Protein AF-A0A382BYQ4-F1 (afdb_monomer_lite)

Organism: NCBI:txid408172

Radius of gyration: 17.74 Å; chains: 1; bounding box: 42×30×45 Å

Secondary structure (DSSP, 8-state):
-----S-BPPPBTTB-SEEE-TTSS-EEE-BPPPTT-TT------PPPSHHHHHHHHSPP-

Sequence (61 aa):
EVLFEGSYLPSVGVVRPYDLTRDGERFLMSKSGGAGEAGGSPQITVVLNWFEELMERVPVP

pLDDT: mean 80.39, std 12.6, range [48.34, 94.19]

Foldseek 3Di:
DDPDDAAFDDDDVPRDQKDADPVRPDIDTHHDDDPVNPDDDPDDDDDPPVVVVCPVPDDDD

Structure (mmCIF, N/CA/C/O backbone):
data_AF-A0A382BYQ4-F1
#
_entry.id   AF-A0A382BYQ4-F1
#
loop_
_atom_site.group_PDB
_atom_site.id
_atom_site.type_symbol
_atom_site.label_atom_id
_atom_site.label_alt_id
_atom_site.label_comp_id
_atom_site.label_asym_id
_atom_site.label_entity_id
_atom_site.label_seq_id
_atom_site.pdbx_PDB_ins_code
_atom_site.Cartn_x
_atom_site.Cartn_y
_atom_site.Cartn_z
_atom_site.occupancy
_atom_site.B_iso_or_equiv
_atom_site.auth_seq_id
_atom_site.auth_comp_id
_atom_site.auth_asym_id
_atom_site.auth_atom_id
_atom_site.pdbx_PDB_model_num
ATOM 1 N N . GLU A 1 1 ? 7.721 -17.691 -16.765 1.00 84.19 1 GLU A N 1
ATOM 2 C CA . GLU A 1 1 ? 6.273 -17.418 -16.755 1.00 84.19 1 GLU A CA 1
ATOM 3 C C . GLU A 1 1 ? 6.068 -15.994 -16.267 1.00 84.19 1 GLU A C 1
ATOM 5 O O . GLU A 1 1 ? 6.767 -15.589 -15.343 1.00 84.19 1 GLU A O 1
ATOM 10 N N . VAL A 1 2 ? 5.230 -15.211 -16.943 1.00 82.44 2 VAL A N 1
ATOM 11 C CA . VAL A 1 2 ? 4.901 -13.845 -16.517 1.00 82.44 2 VAL A CA 1
ATOM 12 C C . VAL A 1 2 ? 3.747 -13.942 -15.525 1.00 82.44 2 VAL A C 1
ATOM 14 O O . VAL A 1 2 ? 2.733 -14.547 -15.845 1.00 82.44 2 VAL A O 1
ATOM 17 N N . LEU A 1 3 ? 3.909 -13.374 -14.325 1.00 81.25 3 LEU A N 1
ATOM 18 C CA . LEU A 1 3 ? 2.859 -13.400 -13.298 1.00 81.25 3 LEU A CA 1
ATOM 19 C C . LEU A 1 3 ? 1.828 -12.282 -13.498 1.00 81.25 3 LEU A C 1
ATOM 21 O O . LEU A 1 3 ? 0.644 -12.483 -13.246 1.00 81.25 3 LEU A O 1
ATOM 25 N N . PHE A 1 4 ? 2.276 -11.103 -13.946 1.00 81.25 4 PHE A N 1
ATOM 26 C CA . PHE A 1 4 ? 1.429 -9.922 -14.109 1.00 81.25 4 PHE A CA 1
ATOM 27 C C . PHE A 1 4 ? 1.904 -9.049 -15.276 1.00 81.25 4 PHE A C 1
ATOM 29 O O . PHE A 1 4 ? 3.104 -8.823 -15.438 1.00 81.25 4 PHE A O 1
ATOM 36 N N . GLU A 1 5 ? 0.956 -8.504 -16.037 1.00 82.56 5 GLU A N 1
ATOM 37 C CA . GLU A 1 5 ? 1.191 -7.565 -17.140 1.00 82.56 5 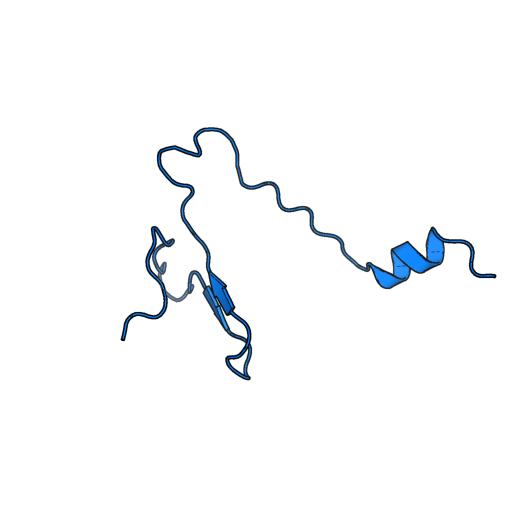GLU A CA 1
ATOM 38 C C . GLU A 1 5 ? 0.462 -6.236 -16.870 1.00 82.56 5 GLU A C 1
ATOM 40 O O . GLU A 1 5 ? -0.653 -6.223 -16.341 1.00 82.56 5 GLU A O 1
ATOM 45 N N . GLY A 1 6 ? 1.079 -5.095 -17.207 1.00 79.56 6 GLY A N 1
ATOM 46 C CA . GLY A 1 6 ? 0.459 -3.778 -17.018 1.00 79.56 6 GLY A CA 1
ATOM 47 C C . GLY A 1 6 ? 1.424 -2.587 -17.021 1.00 79.56 6 GLY A C 1
ATOM 48 O O . GLY A 1 6 ? 2.642 -2.745 -17.068 1.00 79.56 6 GLY A O 1
ATOM 49 N N . SER A 1 7 ? 0.857 -1.375 -16.956 1.00 77.75 7 SER A N 1
ATOM 50 C CA . SER A 1 7 ? 1.602 -0.113 -16.831 1.00 77.75 7 SER A CA 1
ATOM 51 C C . SER A 1 7 ? 1.936 0.160 -15.359 1.00 77.75 7 SER A C 1
ATOM 53 O O . SER A 1 7 ? 1.151 0.743 -14.609 1.00 77.75 7 SER A O 1
ATOM 55 N N . TYR A 1 8 ? 3.087 -0.344 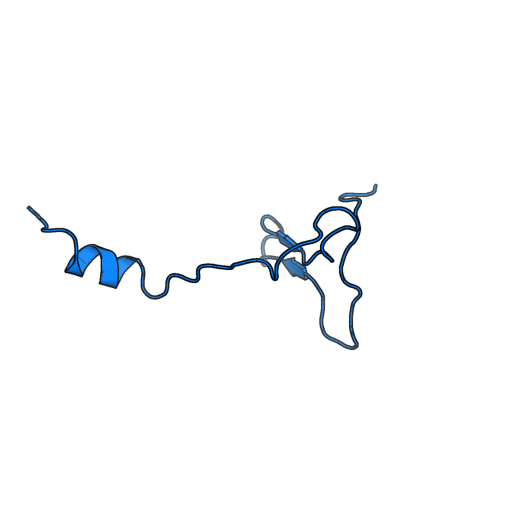-14.925 1.00 81.31 8 TYR A N 1
ATOM 56 C CA . TYR A 1 8 ? 3.577 -0.186 -13.557 1.00 81.31 8 TYR A CA 1
ATOM 57 C C . TYR A 1 8 ? 4.476 1.035 -13.419 1.00 81.31 8 TYR A C 1
ATOM 59 O O . TYR A 1 8 ? 5.180 1.406 -14.361 1.00 81.31 8 TYR A O 1
ATOM 67 N N . LEU A 1 9 ? 4.486 1.631 -12.223 1.00 83.12 9 LEU A N 1
ATOM 68 C CA . LEU A 1 9 ? 5.489 2.645 -11.918 1.00 83.12 9 LEU A CA 1
ATOM 69 C C . LEU A 1 9 ? 6.884 2.005 -11.978 1.00 83.12 9 LEU A C 1
ATOM 71 O O . LEU A 1 9 ? 7.049 0.877 -11.509 1.00 83.12 9 LEU A O 1
ATOM 75 N N . PRO A 1 10 ? 7.892 2.689 -12.542 1.00 82.62 10 PRO A N 1
ATOM 76 C CA . PRO A 1 10 ? 9.254 2.181 -12.550 1.00 82.62 10 PRO A CA 1
ATOM 77 C C . PRO A 1 10 ? 9.866 2.245 -11.146 1.00 82.62 10 PRO A C 1
ATOM 79 O O . PRO A 1 10 ? 9.505 3.092 -10.328 1.00 82.62 10 PRO A O 1
ATOM 82 N N . SER A 1 11 ? 10.844 1.381 -10.878 1.00 85.25 11 SER A N 1
ATOM 83 C CA . SER A 1 11 ? 11.704 1.532 -9.702 1.00 85.25 11 SER A CA 1
ATOM 84 C C . SER A 1 11 ? 12.526 2.816 -9.815 1.00 85.25 11 SER A C 1
ATOM 86 O O . SER A 1 11 ? 13.137 3.075 -10.852 1.00 85.25 11 SER A O 1
ATOM 88 N N . VAL A 1 12 ? 12.574 3.599 -8.736 1.00 83.00 12 VAL A N 1
ATOM 89 C CA . VAL A 1 12 ? 13.357 4.841 -8.665 1.00 83.00 12 VAL A CA 1
ATOM 90 C C . VAL A 1 12 ? 14.442 4.664 -7.607 1.00 83.00 12 VAL A C 1
ATOM 92 O O . VAL A 1 12 ? 14.176 4.669 -6.405 1.00 83.00 12 VAL A O 1
ATOM 95 N N . GLY A 1 13 ? 15.684 4.465 -8.054 1.00 84.81 13 GLY A N 1
ATOM 96 C CA . GLY A 1 13 ? 16.807 4.152 -7.167 1.00 84.81 13 GLY A CA 1
ATOM 97 C C . GLY A 1 13 ? 16.579 2.845 -6.399 1.00 84.81 13 GLY A C 1
ATOM 98 O O . GLY A 1 13 ? 16.356 1.799 -7.003 1.00 84.81 13 GLY A O 1
ATOM 99 N N . VAL A 1 14 ? 16.629 2.909 -5.065 1.00 82.38 14 VAL A N 1
ATOM 100 C CA . VAL A 1 14 ? 16.371 1.759 -4.172 1.00 82.38 14 VAL A CA 1
ATOM 101 C C . VAL A 1 14 ? 14.889 1.570 -3.826 1.00 82.38 14 VAL A C 1
ATOM 103 O O . VAL A 1 14 ? 14.534 0.592 -3.170 1.00 82.38 14 VAL A O 1
ATOM 106 N N . VAL A 1 15 ? 14.015 2.489 -4.246 1.00 82.88 15 VAL A N 1
ATOM 107 C CA . VAL A 1 15 ? 12.581 2.416 -3.954 1.00 82.88 15 VAL A CA 1
ATOM 108 C C . VAL A 1 15 ? 11.919 1.472 -4.947 1.00 82.88 15 VAL A C 1
ATOM 110 O O . VAL A 1 15 ? 11.934 1.701 -6.160 1.00 82.88 15 VAL A O 1
ATOM 113 N N . ARG A 1 16 ? 11.324 0.403 -4.417 1.00 87.25 16 ARG A N 1
ATOM 114 C CA . ARG A 1 16 ? 10.538 -0.547 -5.202 1.00 87.25 16 ARG A CA 1
ATOM 115 C C . ARG A 1 16 ? 9.089 -0.056 -5.284 1.00 87.25 16 ARG A C 1
ATOM 117 O O . ARG A 1 16 ? 8.532 0.318 -4.256 1.00 87.25 16 ARG A O 1
ATOM 124 N N . PRO A 1 17 ? 8.453 -0.092 -6.465 1.00 86.62 17 PRO A N 1
ATOM 125 C CA . PRO A 1 17 ? 7.059 0.305 -6.662 1.00 86.62 17 PRO A CA 1
ATOM 126 C C . PRO A 1 17 ? 6.092 -0.822 -6.259 1.00 86.62 17 PRO A C 1
ATOM 128 O O . PRO A 1 17 ? 4.991 -0.929 -6.792 1.00 86.62 17 PRO A O 1
ATOM 131 N N . TYR A 1 18 ? 6.534 -1.717 -5.380 1.00 88.12 18 TYR A N 1
ATOM 132 C CA . TYR A 1 18 ? 5.789 -2.876 -4.930 1.00 88.12 18 TYR A CA 1
ATOM 133 C C . TYR A 1 18 ? 6.280 -3.325 -3.555 1.00 88.12 18 TYR A C 1
ATOM 135 O O . TYR A 1 18 ? 7.433 -3.070 -3.189 1.00 88.12 18 TYR A O 1
ATOM 143 N N . ASP A 1 19 ? 5.422 -4.044 -2.839 1.00 89.19 19 ASP A N 1
ATOM 144 C CA . ASP A 1 19 ? 5.764 -4.705 -1.583 1.00 89.19 19 ASP A CA 1
ATOM 145 C C . ASP A 1 19 ? 5.195 -6.128 -1.534 1.00 89.19 19 ASP A C 1
ATOM 147 O O . ASP A 1 19 ? 4.184 -6.435 -2.169 1.00 89.19 19 ASP A O 1
ATOM 151 N N . LEU A 1 20 ? 5.876 -6.999 -0.797 1.00 90.25 20 LEU A N 1
ATOM 152 C CA . LEU A 1 20 ? 5.582 -8.422 -0.657 1.00 90.25 20 LEU A CA 1
ATOM 153 C C . LEU A 1 20 ? 5.553 -8.767 0.825 1.00 90.25 20 LEU A C 1
ATOM 155 O O . LEU A 1 20 ? 6.485 -8.446 1.567 1.00 90.25 20 LEU A O 1
ATOM 159 N N . THR A 1 21 ? 4.530 -9.494 1.261 1.00 91.56 21 THR A N 1
ATOM 160 C CA . THR A 1 21 ? 4.580 -10.103 2.588 1.00 91.56 21 THR A CA 1
ATOM 161 C C . THR A 1 21 ? 5.666 -11.170 2.637 1.00 91.56 21 THR A C 1
ATOM 163 O O . THR A 1 21 ? 6.043 -11.764 1.627 1.00 91.56 21 THR A O 1
ATOM 166 N N . ARG A 1 22 ? 6.205 -11.417 3.835 1.00 91.56 22 ARG A N 1
ATOM 167 C CA . ARG A 1 22 ? 7.319 -12.356 4.036 1.00 91.56 22 ARG A CA 1
ATOM 168 C C . ARG A 1 22 ? 6.993 -13.785 3.571 1.00 91.56 22 ARG A C 1
ATOM 170 O O . ARG A 1 22 ? 7.905 -14.507 3.182 1.00 91.56 22 ARG A O 1
ATOM 177 N N . ASP A 1 23 ? 5.724 -14.175 3.638 1.00 93.38 23 ASP A N 1
ATOM 178 C CA . ASP A 1 23 ? 5.193 -15.458 3.155 1.00 93.38 23 ASP A CA 1
ATOM 179 C C . ASP A 1 23 ? 5.034 -15.519 1.622 1.00 93.38 23 ASP A C 1
ATOM 181 O O . ASP A 1 23 ? 4.875 -16.601 1.069 1.00 93.38 23 ASP A O 1
ATOM 185 N N . GLY A 1 24 ? 5.115 -14.380 0.926 1.00 86.94 24 GLY A N 1
ATOM 186 C CA . GLY A 1 24 ? 4.903 -14.276 -0.516 1.00 86.94 24 GLY A CA 1
ATOM 187 C C . GLY A 1 24 ? 3.442 -14.409 -0.956 1.00 86.94 24 GLY A C 1
ATOM 188 O O . GLY A 1 24 ? 3.182 -14.395 -2.156 1.00 86.94 24 GLY A O 1
ATOM 189 N N . GLU A 1 25 ? 2.489 -14.521 -0.026 1.00 89.50 25 GLU A N 1
ATOM 190 C CA . GLU A 1 25 ? 1.074 -14.752 -0.350 1.00 89.50 25 GLU A CA 1
ATOM 191 C C . GLU A 1 25 ? 0.324 -13.466 -0.699 1.00 89.50 25 GLU A C 1
ATOM 193 O O . GLU A 1 25 ? -0.678 -13.494 -1.414 1.00 89.50 25 GLU A O 1
ATOM 198 N N . ARG A 1 26 ? 0.791 -12.322 -0.189 1.00 85.00 26 ARG A N 1
ATOM 199 C CA . ARG A 1 26 ? 0.178 -11.018 -0.433 1.00 85.00 26 ARG A CA 1
ATOM 200 C C . ARG A 1 26 ? 1.179 -10.067 -1.044 1.00 85.00 26 ARG A C 1
ATOM 202 O O . ARG A 1 26 ? 2.359 -10.018 -0.696 1.00 85.00 26 ARG A O 1
ATOM 209 N N . PHE A 1 27 ? 0.655 -9.274 -1.958 1.00 86.25 27 PHE A N 1
ATOM 210 C CA . PHE A 1 27 ? 1.459 -8.441 -2.811 1.00 86.25 27 PHE A CA 1
ATOM 211 C C . PHE A 1 27 ? 0.724 -7.148 -3.148 1.00 86.25 27 PHE A C 1
ATOM 213 O O . PHE A 1 27 ? -0.466 -7.169 -3.466 1.00 86.25 27 PHE A O 1
ATOM 220 N N . LEU A 1 28 ? 1.441 -6.028 -3.087 1.00 86.50 28 LEU A N 1
ATOM 221 C CA . LEU A 1 28 ? 0.944 -4.702 -3.438 1.00 86.50 28 LEU A CA 1
ATOM 222 C C . LEU A 1 28 ? 1.805 -4.122 -4.562 1.00 86.50 28 LEU A C 1
ATOM 224 O O . LEU A 1 28 ? 3.028 -4.148 -4.475 1.00 86.50 28 LEU A O 1
ATOM 228 N N . MET A 1 29 ? 1.173 -3.575 -5.601 1.00 86.50 29 MET A N 1
ATOM 229 C CA . MET A 1 29 ? 1.822 -3.045 -6.808 1.00 86.50 29 MET A CA 1
ATOM 230 C C . MET A 1 29 ? 1.323 -1.623 -7.076 1.00 86.50 29 MET A C 1
ATOM 232 O O . MET A 1 29 ? 0.113 -1.404 -7.142 1.00 86.50 29 MET A O 1
ATOM 236 N N . SER A 1 30 ? 2.232 -0.678 -7.307 1.00 81.62 30 SER A N 1
ATOM 237 C CA . SER A 1 30 ? 1.888 0.686 -7.713 1.00 81.62 30 SER A CA 1
ATOM 238 C C . SER A 1 30 ? 1.854 0.804 -9.238 1.00 81.62 30 SER A C 1
ATOM 240 O O . SER A 1 30 ? 2.822 0.479 -9.932 1.00 81.62 30 SER A O 1
ATOM 242 N N . LYS A 1 31 ? 0.733 1.292 -9.774 1.00 77.44 31 LYS A N 1
ATOM 243 C CA . LYS A 1 31 ? 0.519 1.505 -11.213 1.00 77.44 31 LYS A CA 1
ATOM 244 C C . LYS A 1 31 ? 0.474 2.993 -11.540 1.00 77.44 31 LYS A C 1
ATOM 246 O O . LYS A 1 31 ? -0.012 3.788 -10.738 1.00 77.44 31 LYS A O 1
ATOM 251 N N . SER A 1 32 ? 0.968 3.366 -12.717 1.00 68.25 32 SER A N 1
ATOM 252 C CA . SER A 1 32 ? 0.645 4.666 -13.306 1.00 68.25 32 SER A CA 1
ATOM 253 C C . SER A 1 32 ? -0.793 4.611 -13.811 1.00 68.25 32 SER A C 1
ATOM 255 O O . SER A 1 32 ? -1.123 3.698 -14.567 1.00 68.25 32 SER A O 1
ATOM 257 N N . GLY A 1 33 ? -1.640 5.560 -13.399 1.00 64.69 33 GLY A N 1
ATOM 258 C CA . GLY A 1 33 ? -2.990 5.691 -13.957 1.00 64.69 33 GLY A CA 1
ATOM 259 C C . GLY A 1 33 ? -2.918 5.785 -15.485 1.00 64.69 33 GLY A C 1
ATOM 260 O O . GLY A 1 33 ? -2.087 6.520 -16.024 1.00 64.69 33 GLY A O 1
ATOM 261 N N . GLY A 1 34 ? -3.706 4.973 -16.184 1.00 55.28 34 GLY A N 1
ATOM 262 C CA . GLY A 1 34 ? -3.622 4.810 -17.633 1.00 55.28 34 GLY A CA 1
ATOM 263 C C . GLY A 1 34 ? -4.102 6.042 -18.404 1.00 55.28 34 GLY A C 1
ATOM 264 O O . GLY A 1 34 ? -4.948 6.803 -17.935 1.00 55.28 34 GLY A O 1
ATOM 265 N N . ALA A 1 35 ? -3.612 6.218 -19.637 1.00 49.41 35 ALA A N 1
ATOM 266 C CA . A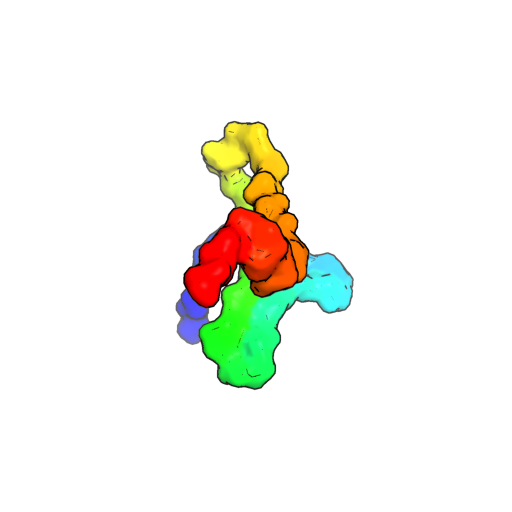LA A 1 35 ? -4.165 7.179 -20.594 1.00 49.41 35 ALA A CA 1
ATOM 267 C C . ALA A 1 35 ? -5.600 6.754 -20.972 1.00 49.41 35 ALA A C 1
ATOM 269 O O . ALA A 1 35 ? -5.811 5.939 -21.865 1.00 49.41 35 ALA A O 1
ATOM 270 N N . GLY A 1 36 ? -6.572 7.248 -20.209 1.00 50.41 36 GLY A N 1
ATOM 271 C CA . GLY A 1 36 ? -7.974 6.813 -20.209 1.00 50.41 36 GLY A CA 1
ATOM 272 C C . GLY A 1 36 ? -8.624 6.981 -18.831 1.00 50.41 36 GLY A C 1
ATOM 273 O O . GLY A 1 36 ? -9.814 7.255 -18.744 1.00 50.41 36 GLY A O 1
ATOM 274 N N . GLU A 1 37 ? -7.819 6.956 -17.766 1.00 54.38 37 GLU A N 1
ATOM 275 C CA . GLU A 1 37 ? -8.167 7.378 -16.401 1.00 54.38 37 GLU A CA 1
ATOM 276 C C . GLU A 1 37 ? -7.840 8.869 -16.203 1.00 54.38 37 GLU A C 1
ATOM 278 O O . GLU A 1 37 ? -7.279 9.299 -15.194 1.00 54.38 37 GLU A O 1
ATOM 283 N N . ALA A 1 38 ? -8.144 9.684 -17.215 1.00 48.34 38 ALA A N 1
ATOM 284 C CA . ALA A 1 38 ? -8.013 11.127 -17.115 1.00 48.34 38 ALA A CA 1
ATOM 285 C C . ALA A 1 38 ? -9.019 11.647 -16.074 1.00 48.34 38 ALA A C 1
ATOM 287 O O . ALA A 1 38 ? -10.205 11.764 -16.377 1.00 48.34 38 ALA A O 1
ATOM 288 N N . GLY A 1 39 ? -8.564 11.982 -14.860 1.00 49.66 39 GLY A N 1
ATOM 289 C CA . GLY A 1 39 ? -9.365 12.870 -14.013 1.00 49.66 39 GLY A CA 1
ATOM 290 C C . GLY A 1 39 ? -9.048 13.025 -12.529 1.00 49.66 39 GLY A C 1
ATOM 291 O O . GLY A 1 39 ? -9.557 13.978 -11.949 1.00 49.66 39 GLY A O 1
ATOM 292 N N . GLY A 1 40 ? -8.238 12.185 -11.879 1.00 57.59 40 GLY A N 1
ATOM 293 C CA . GLY A 1 40 ? -8.031 12.377 -10.439 1.00 57.59 40 GLY A CA 1
ATOM 294 C C . GLY A 1 40 ? -6.851 11.624 -9.858 1.00 57.59 40 GLY A C 1
ATOM 295 O O . GLY A 1 40 ? -6.619 10.466 -10.194 1.00 57.59 40 GLY A O 1
ATOM 296 N N . SER A 1 41 ? -6.125 12.279 -8.949 1.00 62.16 41 SER A N 1
ATOM 297 C CA . SER A 1 41 ? -5.266 11.580 -7.993 1.00 62.16 41 SER A CA 1
ATOM 298 C C . SER A 1 41 ? -6.078 10.447 -7.354 1.00 62.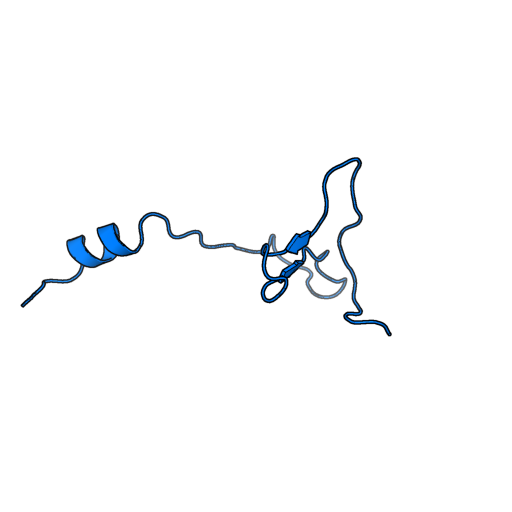16 41 SER A C 1
ATOM 300 O O . SER A 1 41 ? -7.205 10.715 -6.926 1.00 62.16 41 SER A O 1
ATOM 302 N N . PRO A 1 42 ? -5.564 9.206 -7.281 1.00 63.12 42 PRO A N 1
ATOM 303 C CA . PRO A 1 42 ? -6.290 8.116 -6.642 1.00 63.12 42 PRO A CA 1
ATOM 304 C C . PRO A 1 42 ? -6.653 8.531 -5.214 1.00 63.12 42 PRO A C 1
ATOM 306 O O . PRO A 1 42 ? -5.775 8.847 -4.408 1.00 63.12 42 PRO A O 1
ATOM 309 N N . GLN A 1 43 ? -7.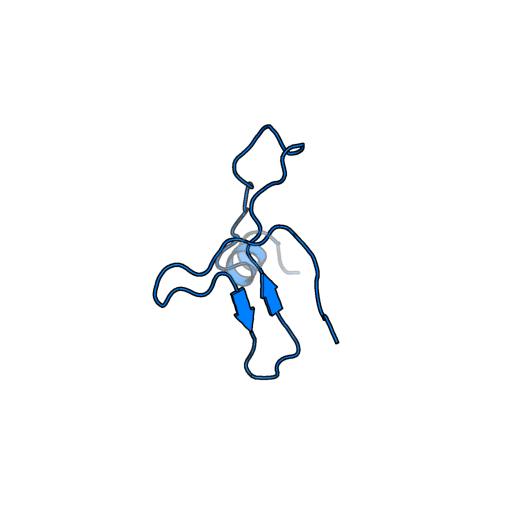952 8.591 -4.911 1.00 68.06 43 GLN A N 1
ATOM 310 C CA . GLN A 1 43 ? -8.412 8.940 -3.574 1.00 68.06 43 GLN A CA 1
ATOM 311 C C . GLN A 1 43 ? -8.281 7.705 -2.689 1.00 68.06 43 GLN A C 1
ATOM 313 O O . GLN A 1 43 ? -9.053 6.755 -2.799 1.00 68.06 43 GLN A O 1
ATOM 318 N N . ILE A 1 44 ? -7.276 7.716 -1.818 1.00 74.88 44 ILE A N 1
ATOM 319 C CA . ILE A 1 44 ? -7.079 6.673 -0.816 1.00 74.88 44 ILE A CA 1
ATOM 320 C C . ILE A 1 44 ? -7.700 7.168 0.488 1.00 74.88 44 ILE A C 1
ATOM 322 O O . ILE A 1 44 ? -7.228 8.143 1.074 1.00 74.88 44 ILE A O 1
ATOM 326 N N . THR A 1 45 ? -8.746 6.492 0.960 1.00 83.62 45 THR A N 1
ATOM 327 C CA . THR A 1 45 ? -9.258 6.697 2.319 1.00 83.62 45 THR A CA 1
ATOM 328 C C . THR A 1 45 ? -8.472 5.808 3.268 1.00 83.62 45 THR A C 1
ATOM 330 O O . THR A 1 45 ? -8.635 4.590 3.276 1.00 83.62 45 THR A O 1
ATOM 333 N N . VAL A 1 46 ? -7.601 6.423 4.064 1.00 84.12 46 VAL A N 1
ATOM 334 C CA . VAL A 1 46 ? -6.878 5.733 5.133 1.00 84.12 46 VAL A CA 1
ATOM 335 C C . VAL A 1 46 ? -7.710 5.833 6.404 1.00 84.12 46 VAL A C 1
ATOM 337 O O . VAL A 1 46 ? -7.954 6.932 6.895 1.00 84.12 46 VAL A O 1
ATOM 340 N N . VAL A 1 47 ? -8.140 4.689 6.929 1.00 88.00 47 VAL A N 1
ATOM 341 C CA . VAL A 1 47 ? -8.767 4.599 8.251 1.00 88.00 47 VAL A CA 1
ATOM 342 C C . VAL A 1 47 ? -7.700 4.128 9.227 1.00 88.00 47 VAL A C 1
ATOM 344 O O . VAL A 1 47 ? -7.115 3.059 9.047 1.00 88.00 47 VAL A O 1
ATOM 347 N N . LEU A 1 48 ? -7.414 4.948 10.231 1.00 91.00 48 LEU A N 1
ATOM 348 C CA . LEU A 1 48 ? -6.461 4.633 11.291 1.00 91.00 48 LEU A CA 1
ATOM 349 C C . LEU A 1 48 ? -7.245 4.169 12.518 1.00 91.00 48 LEU A C 1
ATOM 351 O O . LEU A 1 48 ? -8.347 4.648 12.738 1.00 91.00 48 LEU A O 1
ATOM 355 N N . ASN A 1 49 ? -6.688 3.256 13.317 1.00 92.12 49 ASN A N 1
ATOM 356 C CA . ASN A 1 49 ? -7.288 2.838 14.597 1.00 92.12 49 ASN A CA 1
ATOM 357 C C . ASN A 1 49 ? -8.751 2.358 14.465 1.00 92.12 49 ASN A C 1
ATOM 359 O O . ASN A 1 49 ? -9.626 2.727 15.246 1.00 92.12 49 ASN A O 1
ATOM 363 N N . TRP A 1 50 ? -9.035 1.562 13.424 1.00 91.62 50 TRP A N 1
ATOM 364 C CA . TRP A 1 50 ? -10.403 1.149 13.089 1.00 91.62 50 TRP A CA 1
ATOM 365 C C . TRP A 1 50 ? -11.138 0.498 14.266 1.00 91.62 50 TRP A C 1
ATOM 367 O O . TRP A 1 50 ? -12.327 0.739 14.450 1.00 91.62 50 TRP A O 1
ATOM 377 N N . PHE A 1 51 ? -10.449 -0.314 15.069 1.00 93.06 51 PHE A N 1
ATOM 378 C CA . PHE A 1 51 ? -11.080 -0.997 16.195 1.00 93.06 51 PHE A CA 1
ATOM 379 C C . PHE A 1 51 ? -11.461 -0.026 17.313 1.00 93.06 51 PHE A C 1
ATOM 381 O O . PHE A 1 51 ? -12.567 -0.124 17.839 1.00 93.06 51 PHE A O 1
ATOM 388 N N . GLU A 1 52 ? -10.590 0.924 17.646 1.00 94.19 52 GLU A N 1
ATOM 389 C CA . GLU A 1 52 ? -10.857 1.966 18.635 1.00 94.19 52 GLU A CA 1
ATOM 390 C C . GLU A 1 52 ? -12.042 2.836 18.200 1.00 94.19 52 GLU A C 1
ATOM 392 O O . GLU A 1 52 ? -13.013 2.970 18.946 1.00 94.19 52 GLU A O 1
ATOM 397 N N . GLU A 1 53 ? -12.019 3.341 16.961 1.00 92.50 53 GLU A N 1
ATOM 398 C CA . GLU A 1 53 ? -13.118 4.152 16.423 1.00 92.50 53 GLU A CA 1
ATOM 399 C C . GLU A 1 53 ? -14.442 3.380 16.367 1.00 92.50 53 GLU A C 1
ATOM 401 O O . GLU A 1 53 ? -15.507 3.947 16.622 1.00 92.50 53 GLU A O 1
ATOM 406 N N . LEU A 1 54 ? -14.399 2.085 16.038 1.00 93.25 54 LEU A N 1
ATOM 407 C CA . LEU A 1 54 ? -15.589 1.240 16.004 1.00 93.25 54 LEU A CA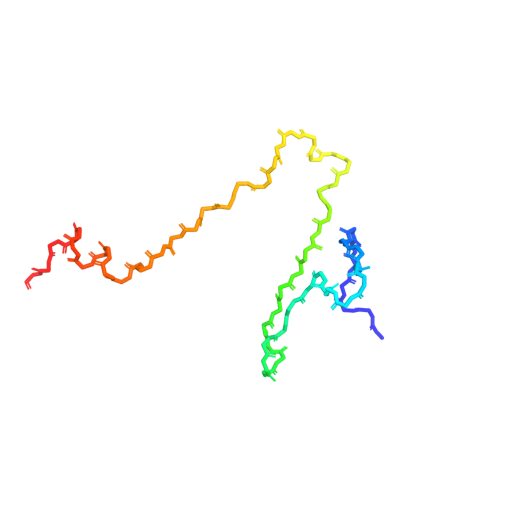 1
ATOM 408 C C . LEU A 1 54 ? -16.199 1.079 17.401 1.00 93.25 54 LEU A C 1
ATOM 410 O O . LEU A 1 54 ? -17.412 1.224 17.548 1.00 93.25 54 LEU A O 1
ATOM 414 N N . MET A 1 55 ? -15.376 0.806 18.416 1.00 91.62 55 MET A N 1
ATOM 415 C CA . MET A 1 55 ? -15.838 0.633 19.797 1.00 91.62 55 MET A CA 1
ATOM 416 C C . MET A 1 55 ? -16.402 1.926 20.396 1.00 91.62 55 MET A C 1
ATOM 418 O O . MET A 1 55 ? -17.357 1.869 21.165 1.00 91.62 55 MET A O 1
ATOM 422 N N . GLU A 1 56 ? -15.847 3.088 20.044 1.00 92.06 56 GLU A N 1
ATOM 423 C CA . GLU A 1 56 ? -16.364 4.382 20.508 1.00 92.06 56 GLU A CA 1
ATOM 424 C C . GLU A 1 56 ? -17.702 4.756 19.854 1.00 92.06 56 GLU A C 1
ATOM 426 O O . GLU A 1 56 ? -18.560 5.371 20.491 1.00 92.06 56 GLU A O 1
ATOM 431 N N . ARG A 1 57 ? -17.888 4.416 18.572 1.00 91.62 57 ARG A N 1
ATOM 432 C CA . ARG A 1 57 ? -19.056 4.851 17.786 1.00 91.62 57 ARG A CA 1
ATOM 433 C C . ARG A 1 57 ? -20.230 3.884 17.836 1.00 91.62 57 ARG A C 1
ATOM 435 O O . ARG A 1 57 ? -21.361 4.305 17.589 1.00 91.62 57 ARG A O 1
ATOM 442 N N . VAL A 1 58 ? -19.986 2.603 18.098 1.00 92.81 58 VAL A N 1
ATOM 443 C CA . VAL A 1 58 ? -21.038 1.585 18.153 1.00 92.81 58 VAL A CA 1
ATOM 444 C C . VAL A 1 58 ? -21.360 1.273 19.613 1.00 92.81 58 VAL A C 1
ATOM 446 O O . VAL A 1 58 ? -20.493 0.767 20.322 1.00 92.81 58 VAL A O 1
ATOM 449 N N . PRO A 1 59 ? -22.601 1.518 20.080 1.00 81.69 59 PRO A N 1
ATOM 450 C CA . PRO A 1 59 ? -23.027 1.079 21.401 1.00 81.69 59 PRO A CA 1
ATOM 451 C C . PRO A 1 59 ? -22.893 -0.441 21.506 1.00 81.69 59 PRO A C 1
ATOM 453 O O . PRO A 1 59 ? -23.523 -1.183 20.749 1.00 81.69 59 PRO A O 1
ATOM 456 N N . VAL A 1 60 ? -22.061 -0.899 22.436 1.00 78.88 60 VAL A N 1
ATOM 457 C CA . VAL A 1 60 ? -21.967 -2.315 22.793 1.00 78.88 60 VAL A CA 1
ATOM 458 C C . VAL A 1 60 ? -23.150 -2.689 23.700 1.00 78.88 60 VAL A C 1
ATOM 460 O O . VAL A 1 60 ? -23.437 -1.927 24.627 1.00 78.88 60 VAL A O 1
ATOM 463 N N . PRO A 1 61 ? -23.859 -3.801 23.419 1.00 73.44 61 PRO A N 1
ATOM 464 C CA . PRO A 1 61 ? -24.932 -4.317 24.272 1.00 73.44 61 PRO A CA 1
ATOM 465 C C . PRO A 1 61 ? -24.487 -4.655 25.697 1.00 73.44 61 PRO A C 1
ATOM 467 O O . PRO A 1 61 ? -23.327 -5.098 25.867 1.00 73.44 61 PRO A O 1
#